Protein 3DT5 (pdb70)

Nearest PDB structures (foldseek):
  3dt5-assembly1_A  TM=1.005E+00  e=1.935E-20  Archaeoglobus fulgidus

CATH classification: 1.10.3940.10

Foldseek 3Di:
DLVLLVCLVPQALVLLLCLFFPLDDDPCSLVSNVCNLPVVCVSDDPVLVVQRDNDNVQWDDPPSASATAGADPVVLVSVVVSSVVSLVRSQVSQVVSCVVVVDDDDRDDRGDGRYYHD

Sequence (118 aa):
RLKAIEEDRLEKFYIPLIKAFSSYVYTAQTEDEIETIITCCRRRYLAGNNLLRVLPHFKFKADKIAGSANWTFYAKEEDFEEQWKEALDVLWEEEFLEVLKEYYTLSGTEISLPEKPDWLIGYK

Organism: Archaeoglobus fulgidus (strain ATCC 49558 / DSM 4304 / JCM 9628 / NBRC 100126 / VC-16) (NCBI:txid224325)

B-factor: mean 42.19, std 6.79, range [25.29, 74.78]

Radius of gyration: 14.6 Å; Cα contacts (8 Å, |Δi|>4): 128; chains: 1; bounding box: 34×41×28 Å

Structure (mmCIF, N/CA/C/O backbone):
data_3DT5
#
_entry.id   3DT5
#
_cell.length_a   65.413
_cell.length_b   65.413
_cell.length_c   76.582
_cell.angle_alpha   90.000
_cell.angle_beta   90.000
_cell.angle_gamma   90.000
#
_symmetry.space_group_name_H-M   'P 41 21 2'
#
loop_
_entity.id
_entity.type
_entity.pdbx_description
1 polymer 'Uncharacterized protein AF_0924'
2 non-polymer 'CALCIUM ION'
3 non-polymer 1,2-ETHANEDIOL
4 water water
#
loop_
_atom_site.group_PDB
_atom_site.id
_atom_site.type_symbol
_atom_site.label_atom_id
_atom_site.label_alt_id
_atom_site.label_comp_id
_atom_site.label_asym_id
_atom_site.label_entity_id
_atom_site.label_seq_id
_atom_site.pdbx_PDB_ins_code
_atom_site.Cartn_x
_atom_site.Cartn_y
_atom_site.Cartn_z
_atom_site.occupancy
_atom_site.B_iso_or_equiv
_atom_site.auth_seq_id
_atom_site.auth_comp_id
_atom_site.auth_asym_id
_atom_site.auth_atom_id
_atom_site.pdbx_PDB_model_num
ATOM 1 N N . ARG A 1 15 ? 33.099 8.598 12.648 0.80 37.13 77 ARG A N 1
ATOM 2 C CA . ARG A 1 15 ? 33.377 10.083 12.512 0.80 37.23 77 ARG A CA 1
ATOM 3 C C . ARG A 1 15 ? 32.620 11.050 13.439 0.80 36.37 77 ARG A C 1
ATOM 4 O O . ARG A 1 15 ? 31.504 11.573 13.106 0.80 36.10 77 ARG A O 1
ATOM 12 N N . LEU A 1 16 ? 33.264 11.326 14.577 1.00 35.51 78 LEU A N 1
ATOM 13 C CA . LEU A 1 16 ? 32.818 12.409 15.457 1.00 34.53 78 LEU A CA 1
ATOM 14 C C . LEU A 1 16 ? 32.796 13.765 14.732 1.00 34.40 78 LEU A C 1
ATOM 15 O O . LEU A 1 16 ? 31.890 14.542 14.954 1.00 32.66 78 LEU A O 1
ATOM 20 N N . LYS A 1 17 ? 33.774 14.019 13.860 1.00 34.86 79 LYS A N 1
ATOM 21 C CA . LYS A 1 17 ? 33.868 15.271 13.080 1.00 35.94 79 LYS A CA 1
ATOM 22 C C . LYS A 1 17 ? 32.650 15.528 12.192 1.00 35.92 79 LYS A C 1
ATOM 23 O O . LYS A 1 17 ? 32.108 16.630 12.181 1.00 35.47 79 LYS A O 1
ATOM 29 N N . ALA A 1 18 ? 32.223 14.520 11.432 1.00 36.55 80 ALA A N 1
ATOM 30 C CA . ALA A 1 18 ? 31.061 14.672 10.529 1.00 37.92 80 ALA A CA 1
ATOM 31 C C . ALA A 1 18 ? 29.819 15.121 11.291 1.00 38.29 80 ALA A C 1
ATOM 32 O O . ALA A 1 18 ? 29.105 16.048 10.890 1.00 39.26 80 ALA A O 1
ATOM 34 N N . ILE A 1 19 ? 29.571 14.481 12.422 1.00 39.14 81 ILE A N 1
ATOM 35 C CA . ILE A 1 19 ? 28.410 14.827 13.232 1.00 40.33 81 ILE A CA 1
ATOM 36 C C . ILE A 1 19 ? 28.577 16.205 13.927 1.00 40.02 81 ILE A C 1
ATOM 37 O O . ILE A 1 19 ? 27.624 16.997 13.955 1.00 40.53 81 ILE A O 1
ATOM 42 N N . GLU A 1 20 ? 29.787 16.513 14.385 1.00 39.01 82 GLU A N 1
ATOM 43 C CA A GLU A 1 20 ? 30.104 17.835 14.952 0.60 38.80 82 GLU A CA 1
ATOM 44 C CA B GLU A 1 20 ? 30.107 17.833 14.939 0.40 39.38 82 GLU A CA 1
ATOM 45 C C . GLU A 1 20 ? 29.852 18.955 13.931 1.00 39.64 82 GLU A C 1
ATOM 46 O O . GLU A 1 20 ? 29.345 20.002 14.299 1.00 40.30 82 GLU A O 1
ATOM 57 N N . ASP A 1 21 ? 30.200 18.732 12.652 1.00 39.76 83 ASP A N 1
ATOM 58 C CA . ASP A 1 21 ? 29.973 19.733 11.586 1.00 40.53 83 ASP A CA 1
ATOM 59 C C . ASP A 1 21 ? 28.468 20.005 11.385 1.00 41.49 83 ASP A C 1
ATOM 60 O O . ASP A 1 21 ? 28.089 21.144 11.157 1.00 42.31 83 ASP A O 1
ATOM 65 N N . ARG A 1 22 ? 27.637 18.967 11.446 1.00 40.52 84 ARG A N 1
ATOM 66 C CA . ARG A 1 22 ? 26.202 19.175 11.335 1.00 41.59 84 ARG A CA 1
ATOM 67 C C . ARG A 1 22 ? 25.726 20.090 12.491 1.00 41.85 84 ARG A C 1
ATOM 68 O O . ARG A 1 22 ? 24.984 21.058 12.246 1.00 42.51 84 ARG A O 1
ATOM 76 N N . LEU A 1 23 ? 26.081 19.757 13.732 1.00 41.38 85 LEU A N 1
ATOM 77 C CA . LEU A 1 23 ? 25.701 20.569 14.890 1.00 41.41 85 LEU A CA 1
ATOM 78 C C . LEU A 1 23 ? 26.232 21.993 14.790 1.00 41.11 85 LEU A C 1
ATOM 79 O O . LEU A 1 23 ? 25.492 22.972 15.003 1.00 40.78 85 LEU A O 1
ATOM 84 N N . GLU A 1 24 ? 27.520 22.130 14.478 1.00 40.60 86 GLU A N 1
ATOM 85 C CA . GLU A 1 24 ? 28.152 23.433 14.557 1.00 41.21 86 GLU A CA 1
ATOM 86 C C . GLU A 1 24 ? 27.852 24.310 13.354 1.00 40.10 86 GLU A C 1
ATOM 87 O O . GLU A 1 24 ? 27.871 25.520 13.477 1.00 39.52 86 GLU A O 1
ATOM 93 N N . LYS A 1 25 ? 27.621 23.724 12.190 1.00 37.59 87 LYS A N 1
ATOM 94 C CA . LYS A 1 25 ? 27.506 24.562 10.982 1.00 38.48 87 LYS A CA 1
ATOM 95 C C . LYS A 1 25 ? 26.030 24.720 10.591 1.00 37.48 87 LYS A C 1
ATOM 96 O O . LYS A 1 25 ? 25.704 25.555 9.759 1.00 37.98 87 LYS A O 1
ATOM 102 N N . PHE A 1 26 ? 25.161 23.892 11.148 1.00 36.63 88 PHE A N 1
ATOM 103 C CA . PHE A 1 26 ? 23.760 23.934 10.742 1.00 36.56 88 PHE A CA 1
ATOM 104 C C . PHE A 1 26 ? 22.823 24.092 11.940 1.00 36.49 88 PHE A C 1
ATOM 105 O O . PHE A 1 26 ? 22.213 25.142 12.085 1.00 36.04 88 PHE A O 1
ATOM 113 N N . TYR A 1 27 ? 22.750 23.080 12.808 1.00 34.98 89 TYR A N 1
ATOM 114 C CA . TYR A 1 27 ? 21.706 23.079 13.846 1.00 36.35 89 TYR A CA 1
ATOM 115 C C . TYR A 1 27 ? 21.871 24.241 14.829 1.00 36.72 89 TYR A C 1
ATOM 116 O O . TYR A 1 27 ? 20.947 24.996 15.061 1.00 35.35 89 TYR A O 1
ATOM 125 N N . ILE A 1 28 ? 23.055 24.355 15.415 1.00 36.72 90 ILE A N 1
ATOM 126 C CA . ILE A 1 28 ? 23.276 25.394 16.429 1.00 37.30 90 ILE A CA 1
ATOM 127 C C . ILE A 1 28 ? 23.110 26.823 15.864 1.00 37.66 90 ILE A C 1
ATOM 128 O O . ILE A 1 28 ? 22.376 27.622 16.444 1.00 38.22 90 ILE A O 1
ATOM 133 N N . PRO A 1 29 ? 23.781 27.161 14.729 1.00 37.46 91 PRO A N 1
ATOM 134 C CA . PRO A 1 29 ? 23.535 28.529 14.246 1.00 37.87 91 PRO A CA 1
ATOM 135 C C . PRO A 1 29 ? 22.089 28.816 13.881 1.00 37.25 91 PRO A C 1
ATOM 136 O O . PRO A 1 29 ? 21.624 29.916 14.134 1.00 36.03 91 PRO A O 1
ATOM 140 N N . LEU A 1 30 ? 21.370 27.859 13.276 1.00 37.60 92 LEU A N 1
ATOM 141 C CA . LEU A 1 30 ? 19.994 28.176 12.849 1.00 37.02 92 LEU A CA 1
ATOM 142 C C . LEU A 1 30 ? 19.080 28.299 14.088 1.00 36.71 92 LEU A C 1
ATOM 143 O O . LEU A 1 30 ? 18.204 29.213 14.160 1.00 36.86 92 LEU A O 1
ATOM 148 N N . ILE A 1 31 ? 19.269 27.383 15.051 1.00 35.96 93 ILE A N 1
ATOM 149 C CA . ILE A 1 31 ? 18.536 27.493 16.335 1.00 36.39 93 ILE A CA 1
ATOM 150 C C . ILE A 1 31 ? 18.788 28.878 17.004 1.00 37.42 93 ILE A C 1
ATOM 151 O O . ILE A 1 31 ? 17.820 29.562 17.431 1.00 38.04 93 ILE A O 1
ATOM 156 N N . LYS A 1 32 ? 20.053 29.261 17.160 1.00 38.17 94 LYS A N 1
ATOM 157 C CA . LYS A 1 32 ? 20.394 30.587 17.707 1.00 38.75 94 LYS A CA 1
ATOM 158 C C . LYS A 1 32 ? 19.766 31.757 16.948 1.00 38.30 94 LYS A C 1
ATOM 159 O O . LYS A 1 32 ? 19.293 32.693 17.552 1.00 37.99 94 LYS A O 1
ATOM 165 N N . ALA A 1 33 ? 19.795 31.728 15.628 1.00 37.26 95 ALA A N 1
ATOM 166 C CA . ALA A 1 33 ? 19.188 32.802 14.820 1.00 36.68 95 ALA A CA 1
ATOM 167 C C . ALA A 1 33 ? 17.729 33.041 15.160 1.00 37.03 95 ALA A C 1
ATOM 168 O O . ALA A 1 33 ? 17.244 34.162 14.996 1.00 36.99 95 ALA A O 1
ATOM 170 N N . PHE A 1 34 ? 17.018 31.991 15.576 1.00 36.46 96 PHE A N 1
ATOM 171 C CA . PHE A 1 34 ? 15.579 32.120 15.895 1.00 37.03 96 PHE A CA 1
ATOM 172 C C . PHE A 1 34 ? 15.243 32.068 17.382 1.00 37.11 96 PHE A C 1
ATOM 173 O O . PHE A 1 34 ? 14.077 32.085 17.739 1.00 37.28 96 PHE A O 1
ATOM 181 N N . SER A 1 35 ? 16.265 32.030 18.234 1.00 37.30 97 SER A N 1
ATOM 182 C CA . SER A 1 35 ? 16.022 31.917 19.666 1.00 39.34 97 SER A CA 1
ATOM 183 C C . SER A 1 35 ? 16.947 32.747 20.575 1.00 41.58 97 SER A C 1
ATOM 184 O O . SER A 1 35 ? 16.622 32.980 21.739 1.00 40.87 97 SER A O 1
ATOM 187 N N . SER A 1 36 ? 18.086 33.187 20.070 1.00 43.45 98 SER A N 1
ATOM 188 C CA . SER A 1 36 ? 18.956 33.972 20.906 1.00 46.29 98 SER A CA 1
ATOM 189 C C . SER A 1 36 ? 18.871 35.459 20.475 1.00 47.41 98 SER A C 1
ATOM 190 O O . SER A 1 36 ? 18.472 35.772 19.351 1.00 46.80 98 SER A O 1
ATOM 193 N N . TYR A 1 37 ? 19.174 36.378 21.373 1.00 47.88 99 TYR A N 1
ATOM 194 C CA . TYR A 1 37 ? 19.005 37.811 21.057 1.00 50.48 99 TYR A CA 1
ATOM 195 C C . TYR A 1 37 ? 20.022 38.403 20.074 1.00 51.80 99 TYR A C 1
ATOM 196 O O . TYR A 1 37 ? 19.854 39.534 19.593 1.00 53.51 99 TYR A O 1
ATOM 205 N N . VAL A 1 38 ? 21.062 37.644 19.768 1.00 52.83 100 VAL A N 1
ATOM 206 C CA . VAL A 1 38 ? 22.098 38.046 18.807 1.00 53.59 100 VAL A CA 1
ATOM 207 C C . VAL A 1 38 ? 21.525 38.357 17.419 1.00 51.97 100 VAL A C 1
ATOM 208 O O . VAL A 1 38 ? 20.754 37.592 16.865 1.00 53.96 100 VAL A O 1
ATOM 212 N N . TYR A 1 39 ? 21.882 39.505 16.871 1.00 49.52 101 TYR A N 1
ATOM 213 C CA . TYR A 1 39 ? 21.340 39.943 15.599 1.00 46.86 101 TYR A CA 1
ATOM 214 C C . TYR A 1 39 ? 22.314 40.967 15.094 1.00 45.70 101 TYR A C 1
ATOM 215 O O . TYR A 1 39 ? 22.778 41.807 15.880 1.00 45.11 101 TYR A O 1
ATOM 224 N N . THR A 1 40 ? 22.653 40.886 13.807 1.00 44.40 102 THR A N 1
ATOM 225 C CA . THR A 1 40 ? 23.621 41.798 13.165 1.00 44.36 102 THR A CA 1
ATOM 226 C C . THR A 1 40 ? 23.074 42.136 11.812 1.00 44.47 102 THR A C 1
ATOM 227 O O . THR A 1 40 ? 22.069 41.548 11.403 1.00 45.18 102 THR A O 1
ATOM 231 N N . ALA A 1 41 ? 23.734 43.047 11.099 1.00 43.52 103 ALA A N 1
ATOM 232 C CA . ALA A 1 41 ? 23.316 43.353 9.744 1.00 44.09 103 ALA A CA 1
ATOM 233 C C . ALA A 1 41 ? 23.513 42.151 8.798 1.00 43.98 103 ALA A C 1
ATOM 234 O O . ALA A 1 41 ? 23.132 42.213 7.618 1.00 44.83 103 ALA A O 1
ATOM 236 N N . GLN A 1 42 ? 24.164 41.093 9.286 1.00 42.57 104 GLN A N 1
ATOM 237 C CA . GLN A 1 42 ? 24.458 39.934 8.449 1.00 42.68 104 GLN A CA 1
ATOM 238 C C . GLN A 1 42 ? 23.553 38.733 8.762 1.00 40.93 104 GLN A C 1
ATOM 239 O O . GLN A 1 42 ? 23.587 37.735 8.048 1.00 40.57 104 GLN A O 1
ATOM 245 N N . THR A 1 43 ? 22.751 38.832 9.815 1.00 40.05 105 THR A N 1
ATOM 246 C CA . THR A 1 43 ? 21.938 37.705 10.258 1.00 39.99 105 THR A CA 1
ATOM 247 C C . THR A 1 43 ? 20.938 37.204 9.217 1.00 40.04 105 THR A C 1
ATOM 248 O O . THR A 1 43 ? 20.826 36.006 9.029 1.00 38.00 105 THR A O 1
ATOM 252 N N . GLU A 1 44 ? 20.201 38.091 8.553 1.00 39.19 106 GLU A N 1
ATOM 253 C CA . GLU A 1 44 ? 19.253 37.577 7.553 1.00 39.13 106 GLU A CA 1
ATOM 254 C C . GLU A 1 44 ? 20.005 36.820 6.462 1.00 38.72 106 GLU A C 1
ATOM 255 O O . GLU A 1 44 ? 19.535 35.768 5.988 1.00 37.82 106 GLU A O 1
ATOM 261 N N . ASP A 1 45 ? 21.163 37.353 6.033 1.00 39.35 107 ASP A N 1
ATOM 262 C CA . ASP A 1 45 ? 21.932 36.673 4.986 1.00 40.04 107 ASP A CA 1
ATOM 263 C C . ASP A 1 45 ? 22.520 35.346 5.488 1.00 40.40 107 ASP A C 1
ATOM 264 O O . ASP A 1 45 ? 22.585 34.336 4.723 1.00 40.81 107 ASP A O 1
ATOM 269 N N . GLU A 1 46 ? 22.932 35.318 6.754 1.00 39.79 108 GLU A N 1
ATOM 270 C CA . GLU A 1 46 ? 23.386 34.055 7.355 1.00 41.00 108 GLU A CA 1
ATOM 271 C C . GLU A 1 46 ? 22.292 32.984 7.408 1.00 39.55 108 GLU A C 1
ATOM 272 O O . GLU A 1 46 ? 22.551 31.830 7.117 1.00 39.38 108 GLU A O 1
ATOM 278 N N . ILE A 1 47 ? 21.061 33.368 7.751 1.00 38.49 109 ILE A N 1
ATOM 279 C CA . ILE A 1 47 ? 19.946 32.455 7.674 1.00 38.23 109 ILE A CA 1
ATOM 280 C C . ILE A 1 47 ? 19.721 32.013 6.216 1.00 38.75 109 ILE A C 1
ATOM 281 O O . ILE A 1 47 ? 19.534 30.821 5.959 1.00 38.32 109 ILE A O 1
ATOM 286 N N . GLU A 1 48 ? 19.703 32.953 5.269 1.00 38.05 110 GLU A N 1
ATOM 287 C CA . GLU A 1 48 ? 19.546 32.555 3.863 1.00 39.33 110 GLU A CA 1
ATOM 288 C C . GLU A 1 48 ? 20.569 31.526 3.452 1.00 38.68 110 GLU A C 1
ATOM 289 O O . GLU A 1 48 ? 20.244 30.544 2.764 1.00 38.69 110 GLU A O 1
ATOM 295 N N . THR A 1 49 ? 21.815 31.766 3.857 1.00 38.64 111 THR A N 1
ATOM 296 C CA . THR A 1 49 ? 22.904 30.849 3.590 1.00 39.96 111 THR A CA 1
ATOM 297 C C . THR A 1 49 ? 22.710 29.490 4.213 1.00 38.65 111 THR A C 1
ATOM 298 O O . THR A 1 49 ? 22.884 28.451 3.535 1.00 37.51 111 THR A O 1
ATOM 302 N N . ILE A 1 50 ? 22.306 29.468 5.483 1.00 38.78 112 ILE A N 1
ATOM 303 C CA . ILE A 1 50 ? 22.028 28.155 6.139 1.00 38.38 112 ILE A CA 1
ATOM 304 C C . ILE A 1 50 ? 20.963 27.336 5.400 1.00 38.80 112 ILE A C 1
ATOM 305 O O . ILE A 1 50 ? 21.105 26.120 5.228 1.00 38.46 112 ILE A O 1
ATOM 310 N N . ILE A 1 51 ? 19.889 27.997 4.969 1.00 37.81 113 ILE A N 1
ATOM 311 C CA . ILE A 1 51 ? 18.745 27.273 4.439 1.00 37.09 113 ILE A CA 1
ATOM 312 C C . ILE A 1 51 ? 18.895 27.017 2.943 1.00 38.34 113 ILE A C 1
ATOM 313 O O . ILE A 1 51 ? 18.019 26.393 2.332 1.00 40.88 113 ILE A O 1
ATOM 318 N N . THR A 1 52 ? 20.023 27.425 2.372 1.00 38.25 114 THR A N 1
ATOM 319 C CA . THR A 1 52 ? 20.314 27.093 0.969 1.00 38.84 114 THR A CA 1
ATOM 320 C C . THR A 1 52 ? 21.598 26.282 0.936 1.00 41.00 114 THR A C 1
ATOM 321 O O . THR A 1 52 ? 21.582 25.052 0.781 1.00 39.50 114 THR A O 1
ATOM 325 N N . CYS A 1 53 ? 22.681 26.990 1.133 1.00 42.65 115 CYS A N 1
ATOM 326 C CA A CYS A 1 53 ? 24.028 26.453 1.076 0.60 43.85 115 CYS A CA 1
ATOM 327 C CA B CYS A 1 53 ? 24.031 26.419 1.075 0.40 43.22 115 CYS A CA 1
ATOM 328 C C . CYS A 1 53 ? 24.336 25.363 2.123 1.00 43.56 115 CYS A C 1
ATOM 329 O O . CYS A 1 53 ? 25.238 24.563 1.926 1.00 45.53 115 CYS A O 1
ATOM 334 N N . ARG A 1 54 ? 23.630 25.375 3.254 1.00 41.88 116 ARG A N 1
ATOM 335 C CA . ARG A 1 54 ? 23.905 24.356 4.295 1.00 40.01 116 ARG A CA 1
ATOM 336 C C . ARG A 1 54 ? 22.818 23.322 4.441 1.00 38.68 116 ARG A C 1
ATOM 337 O O . ARG A 1 54 ? 22.877 22.501 5.363 1.00 37.99 116 ARG A O 1
ATOM 345 N N . ARG A 1 55 ? 21.878 23.278 3.494 1.00 37.89 117 ARG A N 1
ATOM 346 C CA A ARG A 1 55 ? 20.880 22.187 3.491 0.60 39.04 117 ARG A CA 1
ATOM 347 C CA B ARG A 1 55 ? 20.876 22.191 3.445 0.40 39.15 117 ARG A CA 1
ATOM 348 C C . ARG A 1 55 ? 21.487 20.806 3.448 1.00 38.86 117 ARG A C 1
ATOM 349 O O . ARG A 1 55 ? 20.892 19.855 3.945 1.00 39.71 117 ARG A O 1
ATOM 364 N N . TYR A 1 56 ? 22.679 20.670 2.871 1.00 38.04 118 TYR A N 1
ATOM 365 C CA . TYR A 1 56 ? 23.292 19.351 2.824 1.00 36.48 118 TYR A CA 1
ATOM 366 C C . TYR A 1 56 ? 23.593 18.797 4.226 1.00 37.09 118 TYR A C 1
ATOM 367 O O . TYR A 1 56 ? 23.935 17.631 4.357 1.00 37.62 118 TYR A O 1
ATOM 376 N N . LEU A 1 57 ? 23.443 19.617 5.267 1.00 35.33 119 LEU A N 1
ATOM 377 C CA . LEU A 1 57 ? 23.712 19.162 6.628 1.00 34.99 119 LEU A CA 1
ATOM 378 C C . LEU A 1 57 ? 22.411 18.761 7.377 1.00 35.12 119 LEU A C 1
ATOM 379 O O . LEU A 1 57 ? 22.460 18.144 8.458 1.00 36.66 119 LEU A O 1
ATOM 384 N N . ALA A 1 58 ? 21.269 19.059 6.763 1.00 34.79 120 ALA A N 1
ATOM 385 C CA . ALA A 1 58 ? 19.953 18.844 7.403 1.00 34.91 120 ALA A CA 1
ATOM 386 C C . ALA A 1 58 ? 19.498 17.363 7.150 1.00 34.78 120 ALA A C 1
ATOM 387 O O . ALA A 1 58 ? 19.857 16.764 6.115 1.00 34.47 120 ALA A O 1
ATOM 389 N N . GLY A 1 59 ? 18.690 16.834 8.065 1.00 33.72 121 GLY A N 1
ATOM 390 C CA . GLY A 1 59 ? 18.025 15.538 7.881 1.00 33.93 121 GLY A CA 1
ATOM 391 C C . GLY A 1 59 ? 16.875 15.647 6.883 1.00 34.10 121 GLY A C 1
ATOM 392 O O . GLY A 1 59 ? 16.370 16.750 6.595 1.00 33.41 121 GLY A O 1
ATOM 393 N N . ASN A 1 60 ? 16.504 14.528 6.285 1.00 33.97 122 ASN A N 1
ATOM 394 C CA . ASN A 1 60 ? 15.484 14.555 5.222 1.00 34.11 122 ASN A CA 1
ATOM 395 C C . ASN A 1 60 ? 14.137 15.038 5.752 1.00 34.62 122 ASN A C 1
ATOM 396 O O . ASN A 1 60 ? 13.424 15.700 5.012 1.00 35.08 122 ASN A O 1
ATOM 401 N N . ASN A 1 61 ? 13.816 14.757 7.042 1.00 34.82 123 ASN A N 1
ATOM 402 C CA . ASN A 1 61 ? 12.518 15.164 7.615 1.00 35.57 123 ASN A CA 1
ATOM 403 C C . ASN A 1 61 ? 12.431 16.710 7.603 1.00 35.10 123 ASN A C 1
ATOM 404 O O . ASN A 1 61 ? 11.431 17.301 7.171 1.00 34.70 123 ASN A O 1
ATOM 409 N N . LEU A 1 62 ? 13.475 17.352 8.102 1.00 33.80 124 LEU A N 1
ATOM 410 C CA . LEU A 1 62 ? 13.537 18.814 8.101 1.00 33.10 124 LEU A CA 1
ATOM 411 C C . LEU A 1 62 ? 13.537 19.427 6.692 1.00 34.10 124 LEU A C 1
ATOM 412 O O . LEU A 1 62 ? 12.836 20.412 6.458 1.00 35.40 124 LEU A O 1
ATOM 417 N N . LEU A 1 63 ? 14.280 18.834 5.751 1.00 33.72 125 LEU A N 1
ATOM 418 C CA . LEU A 1 63 ? 14.302 19.357 4.383 1.00 35.17 125 LEU A CA 1
ATOM 419 C C . LEU A 1 63 ? 12.901 19.373 3.792 1.00 35.71 125 LEU A C 1
ATOM 420 O O . LEU A 1 63 ? 12.599 20.232 2.972 1.00 35.62 125 LEU A O 1
ATOM 425 N N . ARG A 1 64 ? 12.041 18.420 4.162 1.00 35.43 126 ARG A N 1
ATOM 426 C CA . ARG A 1 64 ? 10.648 18.456 3.675 1.00 35.56 126 ARG A CA 1
ATOM 427 C C . ARG A 1 64 ? 9.906 19.758 3.976 1.00 36.16 126 ARG A C 1
ATOM 428 O O . ARG A 1 64 ? 9.017 20.157 3.220 1.00 34.64 126 ARG A O 1
ATOM 436 N N . VAL A 1 65 ? 10.216 20.364 5.119 1.00 35.35 127 VAL A N 1
ATOM 437 C CA . VAL A 1 65 ? 9.418 21.499 5.607 1.00 37.00 127 VAL A CA 1
ATOM 438 C C . VAL A 1 65 ? 10.213 22.785 5.696 1.00 36.26 127 VAL A C 1
ATOM 439 O O . VAL A 1 65 ? 9.632 23.849 5.880 1.00 37.08 127 VAL A O 1
ATOM 443 N N . LEU A 1 66 ? 11.539 22.720 5.563 1.00 37.00 128 LEU A N 1
ATOM 444 C CA . LEU A 1 66 ? 12.351 23.922 5.784 1.00 35.79 128 LEU A CA 1
ATOM 445 C C . LEU A 1 66 ? 12.166 24.883 4.593 1.00 35.27 128 LEU A C 1
ATOM 446 O O . LEU A 1 66 ? 12.399 24.460 3.441 1.00 36.27 128 LEU A O 1
ATOM 451 N N . PRO A 1 67 ? 11.717 26.145 4.832 1.00 33.50 129 PRO A N 1
ATOM 452 C CA . PRO A 1 67 ? 11.547 27.078 3.719 1.00 32.56 129 PRO A CA 1
ATOM 453 C C . PRO A 1 67 ? 12.881 27.348 2.983 1.00 32.05 129 PRO A C 1
ATOM 454 O O . PRO A 1 67 ? 13.973 27.189 3.558 1.00 28.16 129 PRO A O 1
ATOM 471 N N . HIS A 1 69 ? 13.416 30.342 1.382 1.00 32.90 131 HIS A N 1
ATOM 472 C CA . HIS A 1 69 ? 13.574 31.788 1.337 1.00 34.52 131 HIS A CA 1
ATOM 473 C C . HIS A 1 69 ? 13.212 32.372 2.686 1.00 36.50 131 HIS A C 1
ATOM 474 O O . HIS A 1 69 ? 12.343 31.852 3.362 1.00 37.96 131 HIS A O 1
ATOM 481 N N . PHE A 1 70 ? 13.855 33.461 3.083 1.00 36.60 132 PHE A N 1
ATOM 482 C CA . PHE A 1 70 ? 13.563 34.033 4.407 1.00 38.64 132 PHE A CA 1
ATOM 483 C C . PHE A 1 70 ? 13.651 35.576 4.416 1.00 40.08 132 PHE A C 1
ATOM 484 O O . PHE A 1 70 ? 12.780 36.230 4.997 1.00 42.56 132 PHE A O 1
ATOM 492 N N . LYS A 1 71 ? 14.711 36.109 3.817 1.00 40.28 133 LYS A N 1
ATOM 493 C CA . LYS A 1 71 ? 15.074 37.535 3.883 1.00 42.99 133 LYS A CA 1
ATOM 494 C C . LYS A 1 71 ? 13.897 38.476 3.678 1.00 43.59 133 LYS A C 1
ATOM 495 O O . LYS A 1 71 ? 13.750 39.460 4.396 1.00 42.33 133 LYS A O 1
ATOM 501 N N . PHE A 1 72 ? 13.134 38.240 2.613 1.00 41.33 134 PHE A N 1
ATOM 502 C CA . PHE A 1 72 ? 12.085 39.170 2.279 1.00 42.05 134 PHE A CA 1
ATOM 503 C C . PHE A 1 72 ? 10.735 38.828 2.908 1.00 42.36 134 PHE A C 1
ATOM 504 O O . PHE A 1 72 ? 9.720 39.413 2.551 1.00 43.93 134 PHE A O 1
ATOM 512 N N . LYS A 1 73 ? 10.733 37.909 3.867 1.00 41.52 135 LYS A N 1
ATOM 513 C CA . LYS A 1 73 ? 9.502 37.494 4.526 1.00 42.40 135 LYS A CA 1
ATOM 514 C C . LYS A 1 73 ? 9.390 38.050 5.922 1.00 40.56 135 LYS A C 1
ATOM 515 O O . LYS A 1 73 ? 8.322 37.993 6.531 1.00 40.57 135 LYS A O 1
ATOM 521 N N . ALA A 1 74 ? 10.483 38.595 6.451 1.00 41.08 136 ALA A N 1
ATOM 522 C CA . ALA A 1 74 ? 10.499 39.007 7.865 1.00 39.14 136 ALA A CA 1
ATOM 523 C C . ALA A 1 74 ? 11.603 40.042 8.113 1.00 38.40 136 ALA A C 1
ATOM 524 O O . ALA A 1 74 ? 12.482 40.197 7.286 1.00 38.23 136 ALA A O 1
ATOM 526 N N . ASP A 1 75 ? 11.510 40.753 9.239 1.00 37.78 137 ASP A N 1
ATOM 527 C CA . ASP A 1 75 ? 12.468 41.765 9.689 1.00 37.43 137 ASP A CA 1
ATOM 528 C C . ASP A 1 75 ? 12.439 41.795 11.190 1.00 36.77 137 ASP A C 1
ATOM 529 O O . ASP A 1 75 ? 11.405 41.511 11.789 1.00 35.79 137 ASP A O 1
ATOM 534 N N . LYS A 1 76 ? 13.551 42.222 11.803 1.00 35.81 138 LYS A N 1
ATOM 535 C CA . LYS A 1 76 ? 13.543 42.670 13.215 1.00 36.76 138 LYS A CA 1
ATOM 536 C C . LYS A 1 76 ? 13.370 44.220 13.19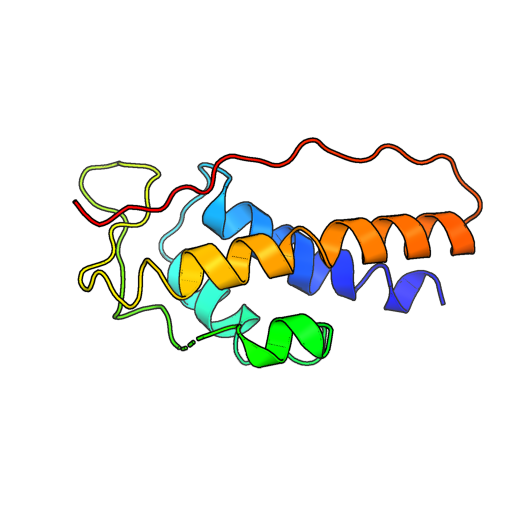1 1.00 37.23 138 LYS A C 1
ATOM 537 O O . LYS A 1 76 ? 14.125 44.920 12.524 1.00 37.36 138 LYS A O 1
ATOM 543 N N . ILE A 1 77 ? 12.355 44.704 13.904 1.00 37.13 139 ILE A N 1
ATOM 544 C CA . ILE A 1 77 ? 11.941 46.109 13.849 1.00 37.96 139 ILE A CA 1
ATOM 545 C C . ILE A 1 77 ? 11.923 46.649 15.268 1.00 37.22 139 ILE A C 1
ATOM 546 O O . ILE A 1 77 ? 11.694 45.867 16.211 1.00 36.54 139 ILE A O 1
ATOM 551 N N . ALA A 1 78 ? 12.201 47.965 15.422 1.00 36.04 140 ALA A N 1
ATOM 552 C CA . ALA A 1 78 ? 11.971 48.713 16.667 1.00 36.18 140 ALA A CA 1
ATOM 553 C C . ALA A 1 78 ? 12.880 48.295 17.808 1.00 37.00 140 ALA A C 1
ATOM 554 O O . ALA A 1 78 ? 12.549 48.575 18.970 1.00 35.82 140 ALA A O 1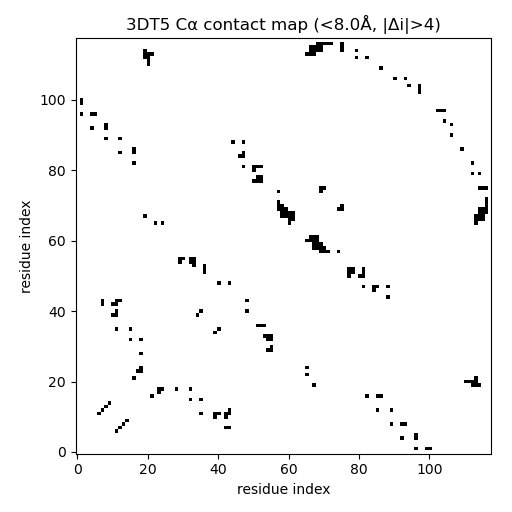
ATOM 556 N N . GLY A 1 79 ? 13.973 47.592 17.487 1.00 35.42 141 GLY A N 1
ATOM 557 C CA . GLY A 1 79 ? 14.881 47.082 18.535 1.00 36.78 141 GLY A CA 1
ATOM 558 C C . GLY A 1 79 ? 14.435 45.744 19.130 1.00 37.00 141 GLY A C 1
ATOM 559 O O . GLY A 1 79 ? 15.088 45.232 20.026 1.00 36.93 141 GLY A O 1
ATOM 560 N N . SER A 1 80 ? 13.320 45.186 18.638 1.00 36.55 142 SER A N 1
ATOM 561 C CA . SER A 1 80 ? 12.820 43.899 19.134 1.00 37.56 142 SER A CA 1
ATOM 562 C C . SER A 1 80 ? 13.781 42.737 18.787 1.00 38.91 142 SER A C 1
ATOM 563 O O . SER A 1 80 ? 14.477 42.755 17.748 1.00 39.12 142 SER A O 1
ATOM 566 N N . ALA A 1 81 ? 13.828 41.722 19.651 1.00 38.29 143 ALA A N 1
ATOM 567 C CA . ALA A 1 81 ? 14.478 40.473 19.329 1.00 37.63 143 ALA A CA 1
ATOM 568 C C . ALA A 1 81 ? 13.583 39.581 18.453 1.00 40.09 143 ALA A C 1
ATOM 569 O O . ALA A 1 81 ? 14.039 38.524 17.985 1.00 38.89 143 ALA A O 1
ATOM 571 N N . ASN A 1 82 ? 12.317 39.963 18.240 1.00 39.69 144 ASN A N 1
ATOM 572 C CA . ASN A 1 82 ? 11.430 39.076 17.480 1.00 41.32 144 ASN A CA 1
ATOM 573 C C . ASN A 1 82 ? 11.587 39.317 16.015 1.00 40.50 144 ASN A C 1
ATOM 574 O O . ASN A 1 82 ? 11.775 40.465 15.596 1.00 38.65 144 ASN A O 1
ATOM 579 N N . TRP A 1 83 ? 11.506 38.223 15.247 1.00 39.80 145 TRP A N 1
ATOM 580 C CA . TRP A 1 83 ? 11.373 38.308 13.806 1.00 39.82 145 TRP A CA 1
ATOM 581 C C . TRP A 1 83 ? 9.883 38.583 13.520 1.00 40.10 145 TRP A C 1
ATOM 582 O O . TRP A 1 83 ? 9.020 37.829 13.942 1.00 39.67 145 TRP A O 1
ATOM 593 N N . THR A 1 84 ? 9.604 39.686 12.827 1.00 40.27 146 THR A N 1
ATOM 594 C CA . THR A 1 84 ? 8.225 40.031 12.475 1.00 41.67 146 THR A CA 1
ATOM 595 C C . THR A 1 84 ? 7.998 39.506 11.070 1.00 43.00 146 THR A C 1
ATOM 596 O O . THR A 1 84 ? 8.688 39.929 10.132 1.00 42.17 146 THR A O 1
ATOM 600 N N . PHE A 1 85 ? 7.040 38.595 10.926 1.00 43.33 147 PHE A N 1
ATOM 601 C CA . PHE A 1 85 ? 6.661 38.079 9.606 1.00 43.84 147 PHE A CA 1
ATOM 602 C C . PHE A 1 85 ? 5.530 38.927 9.048 1.00 44.69 147 PHE A C 1
ATOM 603 O O . PHE A 1 85 ? 4.617 39.312 9.789 1.00 45.84 147 PHE A O 1
ATOM 611 N N . TYR A 1 86 ? 5.568 39.193 7.754 1.00 45.04 148 TYR A N 1
ATOM 612 C CA . TYR A 1 86 ? 4.495 39.978 7.129 1.00 46.85 148 TYR A CA 1
ATOM 613 C C . TYR A 1 86 ? 3.289 39.149 6.733 1.00 47.30 148 TYR A C 1
ATOM 614 O O . TYR A 1 86 ? 2.203 39.666 6.714 1.00 48.69 148 TYR A O 1
ATOM 623 N N . ALA A 1 87 ? 3.501 37.885 6.385 1.00 47.95 149 ALA A N 1
ATOM 624 C CA . ALA A 1 87 ? 2.402 37.001 6.020 1.00 47.61 149 ALA A CA 1
ATOM 625 C C . ALA A 1 87 ? 2.271 35.906 7.061 1.00 47.60 149 ALA A C 1
ATOM 626 O O . ALA A 1 87 ? 3.258 35.269 7.432 1.00 46.49 149 ALA A O 1
ATOM 628 N N . LYS A 1 88 ? 1.047 35.708 7.540 1.00 46.90 150 LYS A N 1
ATOM 629 C CA . LYS A 1 88 ? 0.766 34.707 8.547 1.00 47.40 150 LYS A CA 1
ATOM 630 C C . LYS A 1 88 ? 1.271 33.322 8.124 1.00 47.64 150 LYS A C 1
ATOM 631 O O . LYS A 1 88 ? 1.798 32.582 8.953 1.00 46.79 150 LYS A O 1
ATOM 637 N N . GLU A 1 89 ? 1.105 33.006 6.832 1.00 47.49 151 GLU A N 1
ATOM 638 C CA A GLU A 1 89 ? 1.498 31.727 6.230 0.60 47.32 151 GLU A CA 1
ATOM 639 C CA B GLU A 1 89 ? 1.480 31.694 6.329 0.40 47.08 151 GLU A CA 1
ATOM 640 C C . GLU A 1 89 ? 3.010 31.450 6.358 1.00 46.93 151 GLU A C 1
ATOM 641 O O . GLU A 1 89 ? 3.449 30.328 6.522 1.00 45.92 151 GLU A O 1
ATOM 652 N N . ASP A 1 90 ? 3.817 32.494 6.231 1.00 46.32 152 ASP A N 1
ATOM 653 C CA . ASP A 1 90 ? 5.255 32.345 6.391 1.00 46.21 152 ASP A CA 1
ATOM 654 C C . ASP A 1 90 ? 5.603 32.114 7.863 1.00 45.22 152 ASP A C 1
ATOM 655 O O . ASP A 1 90 ? 6.485 31.306 8.182 1.00 44.06 152 ASP A O 1
ATOM 660 N N . PHE A 1 91 ? 4.925 32.834 8.755 1.00 44.91 153 PHE A N 1
ATOM 661 C CA . PHE A 1 91 ? 5.096 32.616 10.191 1.00 44.05 153 PHE A CA 1
ATOM 662 C C . PHE A 1 91 ? 4.788 31.139 10.519 1.00 43.59 153 PHE A C 1
ATOM 663 O O . PHE A 1 91 ? 5.522 30.491 11.263 1.00 41.93 153 PHE A O 1
ATOM 671 N N . GLU A 1 92 ? 3.683 30.635 9.959 1.00 43.69 154 GLU A N 1
ATOM 672 C CA A GLU A 1 92 ? 3.249 29.277 10.259 0.60 43.99 154 GLU A CA 1
ATOM 673 C CA B GLU A 1 92 ? 3.207 29.264 10.193 0.40 44.21 154 GLU A CA 1
ATOM 674 C C . GLU A 1 92 ? 4.242 28.245 9.707 1.00 44.65 154 GLU A C 1
ATOM 675 O O . GLU A 1 92 ? 4.546 27.252 10.418 1.00 44.03 154 GLU A O 1
ATOM 686 N N . GLN A 1 93 ? 4.746 28.468 8.476 1.00 43.31 155 GLN A N 1
ATOM 687 C CA . GLN A 1 93 ? 5.771 27.571 7.852 1.00 42.68 155 GLN A CA 1
ATOM 688 C C . GLN A 1 93 ? 7.010 27.512 8.732 1.00 41.52 155 GLN A C 1
ATOM 689 O O . GLN A 1 93 ? 7.536 26.441 9.001 1.00 40.19 155 GLN A O 1
ATOM 695 N N . TRP A 1 94 ? 7.462 28.680 9.172 1.00 40.01 156 TRP A N 1
ATOM 696 C CA . TRP A 1 94 ? 8.657 28.751 10.012 1.00 41.16 156 TRP A CA 1
ATOM 697 C C . TRP A 1 94 ? 8.425 28.170 11.377 1.00 41.42 156 TRP A C 1
ATOM 698 O O . TRP A 1 94 ? 9.303 27.487 11.903 1.00 42.19 156 TRP A O 1
ATOM 709 N N . LYS A 1 95 ? 7.254 28.398 11.976 1.00 40.79 157 LYS A N 1
ATOM 710 C CA . LYS A 1 95 ? 7.026 27.778 13.285 1.00 40.93 157 LYS A CA 1
ATOM 711 C C . LYS A 1 95 ? 7.107 26.230 13.202 1.00 40.05 157 LYS A C 1
ATOM 712 O O . LYS A 1 95 ? 7.727 25.564 14.020 1.00 39.27 157 LYS A O 1
ATOM 718 N N . GLU A 1 96 ? 6.456 25.674 12.190 1.00 40.58 158 GLU A N 1
ATOM 719 C CA . GLU A 1 96 ? 6.473 24.242 11.935 1.00 40.79 158 GLU A CA 1
ATOM 720 C C . GLU A 1 96 ? 7.915 23.736 11.690 1.00 40.09 158 GLU A C 1
ATOM 721 O O . GLU A 1 96 ? 8.338 22.709 12.229 1.00 39.87 158 GLU A O 1
ATOM 727 N N . ALA A 1 97 ? 8.665 24.455 10.865 1.00 38.59 159 ALA A N 1
ATOM 728 C CA . ALA A 1 97 ? 10.030 24.031 10.542 1.00 38.95 159 ALA A CA 1
ATOM 729 C C . ALA A 1 97 ? 10.960 24.127 11.748 1.00 37.49 159 ALA A C 1
ATOM 730 O O . ALA A 1 97 ? 11.798 23.242 11.919 1.00 38.49 159 ALA A O 1
ATOM 732 N N . LEU A 1 98 ? 10.836 25.192 12.550 1.00 36.37 160 LEU A N 1
ATOM 733 C CA . LEU A 1 98 ? 11.664 25.329 13.754 1.00 37.28 160 LEU A CA 1
ATOM 734 C C . LEU A 1 98 ? 11.415 24.185 14.734 1.00 36.74 160 LEU A C 1
ATOM 735 O O . LEU A 1 98 ? 12.362 23.676 15.339 1.00 37.08 160 LEU A O 1
ATOM 740 N N . ASP A 1 99 ? 10.165 23.768 14.853 1.00 37.53 161 ASP A N 1
ATOM 741 C CA . ASP A 1 99 ? 9.821 22.631 15.749 1.00 38.84 161 ASP A CA 1
ATOM 742 C C . ASP A 1 99 ? 10.461 21.327 15.251 1.00 38.97 161 ASP A C 1
ATOM 743 O O . ASP A 1 99 ? 11.018 20.538 16.047 1.00 39.76 161 ASP A O 1
ATOM 748 N N . VAL A 1 100 ? 10.397 21.110 13.928 1.00 37.90 162 VAL A N 1
ATOM 749 C CA . VAL A 1 100 ? 11.130 19.978 13.309 1.00 37.30 162 VAL A CA 1
ATOM 750 C C . VAL A 1 100 ? 12.654 20.100 13.479 1.00 37.08 162 VAL A C 1
ATOM 751 O O . VAL A 1 100 ? 13.309 19.114 13.79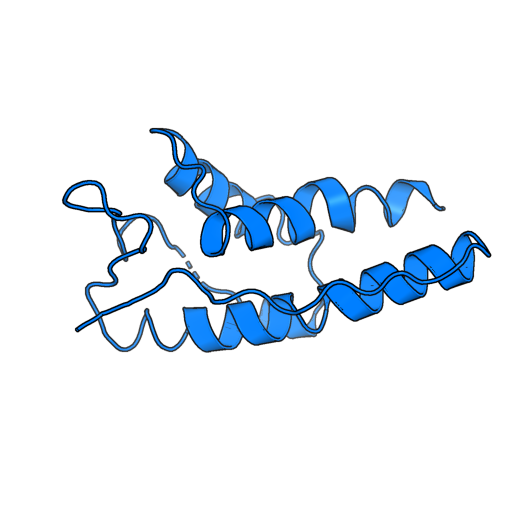1 1.00 37.09 162 VAL A O 1
ATOM 755 N N . LEU A 1 101 ? 13.209 21.287 13.248 1.00 36.60 163 LEU A N 1
ATOM 756 C CA . LEU A 1 101 ? 14.630 21.532 13.490 1.00 37.02 163 LEU A CA 1
ATOM 757 C C . LEU A 1 101 ? 15.062 21.139 14.922 1.00 38.85 163 LEU A C 1
ATOM 758 O O . LEU A 1 101 ? 16.109 20.494 15.148 1.00 39.32 163 LEU A O 1
ATOM 763 N N . TRP A 1 102 ? 14.247 21.537 15.902 1.00 39.59 164 TRP A N 1
ATOM 764 C CA . TRP A 1 102 ? 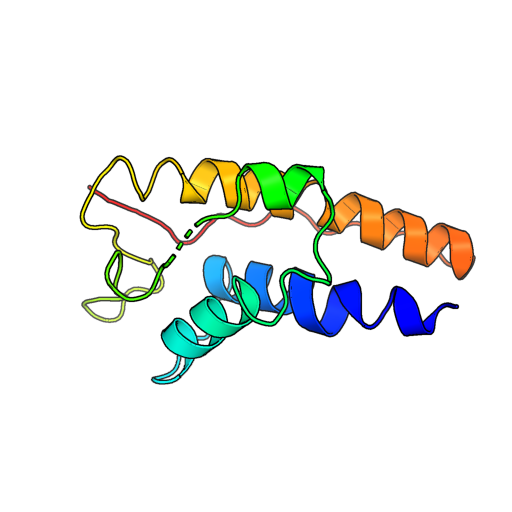14.549 21.230 17.293 1.00 40.36 164 TRP A CA 1
ATOM 765 C C . TRP A 1 102 ? 14.510 19.703 17.509 1.00 39.92 164 TRP A C 1
ATOM 766 O O . TRP A 1 102 ? 15.421 19.115 18.098 1.00 39.63 164 TRP A O 1
ATOM 777 N N . GLU A 1 103 ? 13.469 19.025 17.039 1.00 41.11 165 GLU A N 1
ATOM 778 C CA A GLU A 1 103 ? 13.436 17.554 17.175 0.60 41.24 165 GLU A CA 1
ATOM 779 C CA B GLU A 1 103 ? 13.467 17.559 17.208 0.40 41.14 165 GLU A CA 1
ATOM 780 C C . GLU A 1 103 ? 14.669 16.890 16.530 1.00 41.15 165 GLU A C 1
ATOM 781 O O . GLU A 1 103 ? 15.296 15.975 17.121 1.00 41.66 165 GLU A O 1
ATOM 792 N N . GLU A 1 104 ? 15.022 17.313 15.320 1.00 39.85 166 GLU A N 1
ATOM 793 C CA . GLU A 1 104 ? 16.231 16.737 14.661 1.00 39.90 166 GLU A CA 1
ATOM 794 C C . GLU A 1 104 ? 17.483 17.007 15.469 1.00 39.48 166 GLU A C 1
ATOM 795 O O . GLU A 1 104 ? 18.321 16.147 15.616 1.00 41.28 166 GLU A O 1
ATOM 801 N N . PHE A 1 105 ? 17.619 18.238 15.925 1.00 39.53 167 PHE A N 1
ATOM 802 C CA . PHE A 1 105 ? 18.760 18.643 16.737 1.00 39.90 167 PHE A CA 1
ATOM 803 C C . PHE A 1 105 ? 18.931 17.717 17.935 1.00 39.71 167 PHE A C 1
ATOM 804 O O . PHE A 1 105 ? 20.024 17.263 18.191 1.00 39.06 167 PHE A O 1
ATOM 812 N N . LEU A 1 106 ? 17.878 17.475 18.694 1.00 40.10 168 LEU A N 1
ATOM 813 C CA . LEU A 1 106 ? 18.019 16.614 19.872 1.00 40.75 168 LEU A CA 1
ATOM 814 C C . LEU A 1 106 ? 18.434 15.205 19.463 1.00 40.50 168 LEU A C 1
ATOM 815 O O . LEU A 1 106 ? 19.173 14.538 20.189 1.00 40.75 168 LEU A O 1
ATOM 820 N N . GLU A 1 107 ? 17.950 14.729 18.311 1.00 40.26 169 GLU A N 1
ATOM 821 C CA . GLU A 1 107 ? 18.353 13.388 17.871 1.00 40.58 169 GLU A CA 1
ATOM 822 C C . GLU A 1 107 ? 19.834 13.404 17.464 1.00 39.93 169 GLU A C 1
ATOM 823 O O . GLU A 1 107 ? 20.585 12.501 17.787 1.00 41.53 169 GLU A O 1
ATOM 829 N N . VAL A 1 108 ? 20.277 14.435 16.758 1.00 39.79 170 VAL A N 1
ATOM 830 C CA . VAL A 1 108 ? 21.696 14.492 16.357 1.00 40.58 170 VAL A CA 1
ATOM 831 C C . VAL A 1 108 ? 22.574 14.601 17.608 1.00 41.54 170 VAL A C 1
ATOM 832 O O . VAL A 1 108 ? 23.642 13.958 17.706 1.00 42.63 170 VAL A O 1
ATOM 836 N N . LEU A 1 109 ? 22.140 15.384 18.588 1.00 42.45 171 LEU A N 1
ATOM 837 C CA . LEU A 1 109 ? 22.882 15.416 19.872 1.00 44.64 171 LEU A CA 1
ATOM 838 C C . LEU A 1 109 ? 22.989 13.989 20.485 1.00 45.49 171 LEU A C 1
ATOM 839 O O . LEU A 1 109 ? 24.080 13.582 20.912 1.00 46.77 171 LEU A O 1
ATOM 844 N N . LYS A 1 110 ? 21.855 13.268 20.549 1.00 47.08 172 LYS A N 1
ATOM 845 C CA . LYS A 1 110 ? 21.828 11.865 21.092 1.00 48.45 172 LYS A CA 1
ATOM 846 C C . LYS A 1 110 ? 22.795 10.969 20.315 1.00 47.49 172 LYS A C 1
ATOM 847 O O . LYS A 1 110 ? 23.556 10.201 20.905 1.00 46.62 172 LYS A O 1
ATOM 853 N N . GLU A 1 111 ? 22.775 11.097 18.988 1.00 46.04 173 GLU A N 1
ATOM 854 C CA . GLU A 1 111 ? 23.679 10.344 18.119 1.00 45.94 173 GLU A CA 1
ATOM 855 C C . GLU A 1 111 ? 25.159 10.681 18.365 1.00 47.35 173 GLU A C 1
ATOM 856 O O . GLU A 1 111 ? 26.039 9.792 18.320 1.00 47.42 173 GLU A O 1
ATOM 862 N N . TYR A 1 112 ? 25.429 11.958 18.613 1.00 47.58 174 TYR A N 1
ATOM 863 C CA . TYR A 1 112 ? 26.767 12.392 18.940 1.00 49.41 174 TYR A CA 1
ATOM 864 C C . TYR A 1 112 ? 27.264 11.708 20.227 1.00 50.57 174 TYR A C 1
ATOM 865 O O . TYR A 1 112 ? 28.398 11.210 20.275 1.00 50.51 174 TYR A O 1
ATOM 874 N N . TY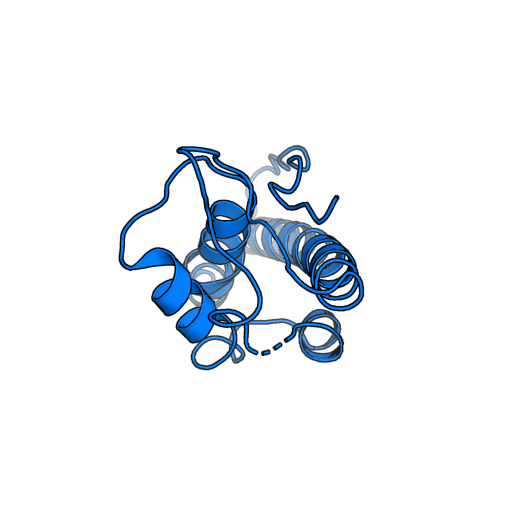R A 1 113 ? 26.419 11.689 21.262 1.00 50.68 175 TYR A N 1
ATOM 875 C CA . TYR A 1 113 ? 26.772 11.076 22.536 1.00 52.19 175 TYR A CA 1
ATOM 876 C C . TYR A 1 113 ? 26.820 9.550 22.468 1.00 52.57 175 TYR A C 1
ATOM 877 O O . TYR A 1 113 ? 27.618 8.931 23.152 1.00 52.03 175 TYR A O 1
ATOM 886 N N . THR A 1 114 ? 25.972 8.945 21.638 1.00 53.07 176 THR A N 1
ATOM 887 C CA . THR A 1 114 ? 25.999 7.499 21.403 1.00 54.15 176 THR A CA 1
ATOM 888 C C . THR A 1 114 ? 27.343 7.110 20.843 1.00 54.46 176 THR A C 1
ATOM 889 O O . THR A 1 114 ? 27.924 6.107 21.247 1.00 53.86 176 THR A O 1
ATOM 893 N N . LEU A 1 115 ? 27.814 7.919 19.895 1.00 54.50 177 LEU A N 1
ATOM 894 C CA . LEU A 1 115 ? 29.080 7.693 19.223 1.00 55.01 177 LEU A CA 1
ATOM 895 C C . LEU A 1 115 ? 30.257 8.052 20.132 1.00 53.66 177 LEU A C 1
ATO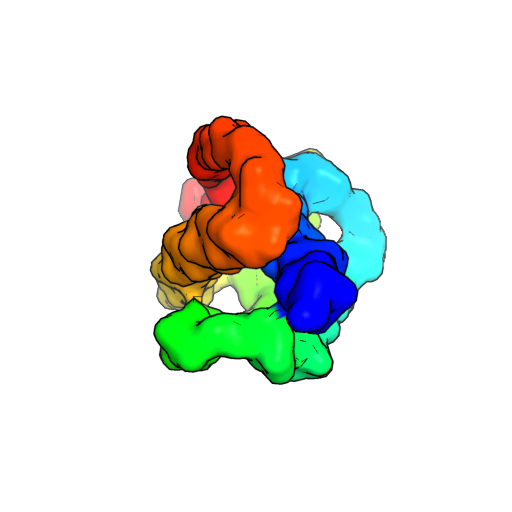M 896 O O . LEU A 1 115 ? 31.215 7.282 20.220 1.00 55.43 177 LEU A O 1
ATOM 901 N N . SER A 1 116 ? 30.188 9.193 20.813 1.00 50.21 178 SER A N 1
ATOM 902 C CA . SER A 1 116 ? 31.282 9.656 21.658 1.00 46.80 178 SER A CA 1
ATOM 903 C C . SER A 1 116 ? 31.374 8.891 22.977 1.00 45.25 178 SER A C 1
ATOM 904 O O . SER A 1 116 ? 32.426 8.871 23.615 1.00 44.83 178 SER A O 1
ATOM 907 N N . GLY A 1 117 ? 30.260 8.298 23.390 1.00 43.38 179 GLY A N 1
ATOM 908 C CA . GLY A 1 117 ? 30.182 7.501 24.604 1.00 41.31 179 GLY A CA 1
ATOM 909 C C . GLY A 1 117 ? 30.067 8.308 25.879 1.00 39.94 179 GLY A C 1
ATOM 910 O O . GLY A 1 117 ? 30.157 7.751 26.965 1.00 39.66 179 GLY A O 1
ATOM 911 N N . THR A 1 118 ? 29.867 9.617 25.752 1.00 38.68 180 THR A N 1
ATOM 912 C CA . THR A 1 118 ? 29.794 10.505 26.913 1.00 37.56 180 THR A CA 1
ATOM 913 C C . THR A 1 118 ? 28.351 10.711 27.394 1.00 36.88 180 THR A C 1
ATOM 914 O O . THR A 1 118 ? 27.414 10.145 26.831 1.00 36.52 180 THR A O 1
ATOM 918 N N . GLU A 1 119 ? 28.184 11.501 28.452 1.00 36.43 181 GLU A N 1
ATOM 919 C CA . GLU A 1 119 ? 26.882 11.673 29.099 1.00 35.90 181 GLU A CA 1
ATOM 920 C C . GLU A 1 119 ? 26.032 12.783 28.500 1.00 35.61 181 GLU A C 1
ATOM 921 O O . GLU A 1 119 ? 26.519 13.876 28.189 1.00 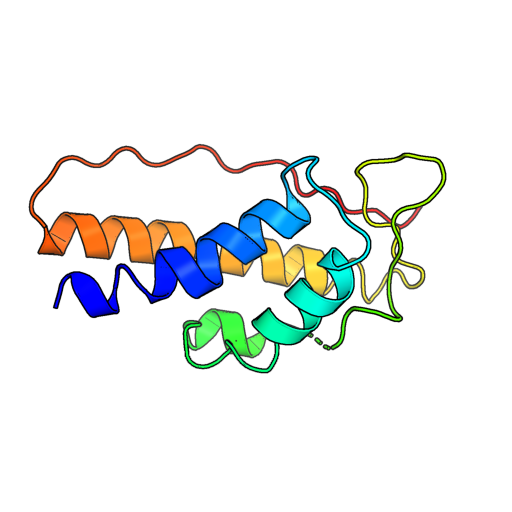35.38 181 GLU A O 1
ATOM 927 N N . ILE A 1 120 ? 24.741 12.475 28.391 1.00 35.44 182 ILE A N 1
ATOM 928 C CA . ILE A 1 120 ? 23.755 13.318 27.734 1.00 35.32 182 ILE A CA 1
ATOM 929 C C . ILE A 1 120 ? 23.336 14.486 28.622 1.00 34.92 182 ILE A C 1
ATOM 930 O O . ILE A 1 120 ? 22.856 14.286 29.735 1.00 34.94 182 ILE A O 1
ATOM 935 N N . SER A 1 121 ? 23.524 15.702 28.129 1.00 34.60 183 SER A N 1
ATOM 936 C CA . SER A 1 121 ? 22.879 16.858 28.723 1.00 34.38 183 SER A CA 1
ATOM 937 C C . SER A 1 121 ? 21.977 17.451 27.649 1.00 34.34 183 SER A C 1
ATOM 938 O O . SER A 1 121 ? 22.435 18.232 26.809 1.00 34.35 183 SER A O 1
ATOM 941 N N . LEU A 1 122 ? 20.708 17.047 27.642 1.00 33.99 184 LEU A N 1
ATOM 942 C CA . LEU A 1 122 ? 19.771 17.555 26.624 1.00 34.66 184 LEU A CA 1
ATOM 943 C C . LEU A 1 122 ? 19.168 18.885 27.042 1.00 35.03 184 LEU A C 1
ATOM 944 O O . LEU A 1 122 ? 18.526 18.972 28.098 1.00 35.23 184 LEU A O 1
ATOM 949 N N . PRO A 1 123 ? 19.377 19.927 26.211 1.00 35.34 185 PRO A N 1
ATOM 950 C CA . PRO A 1 123 ? 18.963 21.290 26.524 1.00 35.25 185 PRO A CA 1
ATOM 951 C C . PRO A 1 123 ? 17.457 21.394 26.489 1.00 36.46 185 PRO A C 1
ATOM 952 O O . PRO A 1 123 ? 16.819 20.587 25.839 1.00 36.58 185 PRO A O 1
ATOM 956 N N . GLU A 1 124 ? 16.894 22.369 27.193 1.00 38.30 186 GLU A N 1
ATOM 957 C CA . GLU A 1 124 ? 15.455 22.653 27.176 1.00 40.41 186 GLU A CA 1
ATOM 958 C C . GLU A 1 124 ? 15.110 23.400 25.882 1.00 39.60 186 GLU A C 1
ATOM 959 O O . GLU A 1 124 ? 15.922 24.121 25.362 1.00 39.34 186 GLU A O 1
ATOM 965 N N . LYS A 1 125 ? 13.909 23.211 25.357 1.00 40.54 187 LYS A N 1
ATOM 966 C CA . LYS A 1 125 ? 13.546 23.858 24.100 1.00 40.93 187 LYS A CA 1
ATOM 967 C C . LYS A 1 125 ? 13.371 25.361 24.308 1.00 41.65 187 LYS A C 1
ATOM 968 O O . LYS A 1 125 ? 12.652 25.755 25.228 1.00 40.44 187 LYS A O 1
ATOM 974 N N . PRO A 1 126 ? 13.976 26.206 23.439 1.00 42.00 188 PRO A N 1
ATOM 975 C CA . PRO A 1 126 ? 13.733 27.635 23.673 1.00 43.00 188 PRO A CA 1
ATOM 976 C C . PRO A 1 126 ? 12.410 28.127 23.062 1.00 44.22 188 PRO A C 1
ATOM 977 O O . PRO A 1 126 ? 11.783 27.408 22.249 1.00 45.35 188 PRO A O 1
ATOM 981 N N . ASP A 1 127 ? 11.998 29.336 23.449 1.00 43.19 189 ASP A N 1
ATOM 982 C CA . ASP A 1 127 ? 10.912 30.042 22.792 1.00 43.55 189 ASP A CA 1
ATOM 983 C C . ASP A 1 127 ? 11.444 30.542 21.459 1.00 42.21 189 ASP A C 1
ATOM 984 O O . ASP A 1 127 ? 12.517 31.102 21.407 1.00 42.96 189 ASP A O 1
ATOM 989 N N . TRP A 1 128 ? 10.679 30.356 20.390 1.00 41.99 190 TRP A N 1
ATOM 990 C CA . TRP A 1 128 ? 11.065 30.888 19.078 1.00 41.10 190 TRP A CA 1
ATOM 991 C C . TRP A 1 128 ? 10.767 32.394 19.063 1.00 41.08 190 TRP A C 1
ATOM 992 O O . TRP A 1 128 ? 9.689 32.824 19.512 1.00 42.11 190 TRP A O 1
ATOM 1003 N N . LEU A 1 129 ? 11.713 33.188 18.605 1.00 38.77 191 LEU A N 1
ATOM 1004 C CA . LEU A 1 129 ? 11.535 34.651 18.607 1.00 38.68 191 LEU A CA 1
ATOM 1005 C C . LEU A 1 129 ? 10.875 35.078 17.270 1.00 38.59 191 LEU A C 1
ATOM 1006 O O . LEU A 1 129 ? 11.503 35.731 16.423 1.00 38.92 191 LEU A O 1
ATOM 1011 N N . ILE A 1 130 ? 9.627 34.645 17.083 1.00 37.64 192 ILE A N 1
ATOM 1012 C CA . ILE A 1 130 ? 8.918 34.876 15.846 1.00 37.79 192 ILE A CA 1
ATOM 1013 C C . ILE A 1 130 ? 7.502 35.398 16.147 1.00 37.26 192 ILE A C 1
ATOM 1014 O O . ILE A 1 130 ? 6.908 35.056 17.174 1.00 35.90 192 ILE A O 1
ATOM 1019 N N . GLY A 1 131 ? 6.960 36.201 15.239 1.00 36.49 193 GLY A N 1
ATOM 1020 C CA . GLY A 1 131 ? 5.606 36.782 15.430 1.00 34.38 193 GLY A CA 1
ATOM 1021 C C . GLY A 1 131 ? 5.014 37.236 14.120 1.00 33.17 193 GLY A C 1
ATOM 1022 O O . GLY A 1 131 ? 5.723 37.352 13.128 1.00 31.08 193 GLY A O 1
ATOM 1023 N N . TYR A 1 132 ? 3.705 37.457 14.083 1.00 32.98 194 TYR A N 1
ATOM 1024 C CA . TYR A 1 132 ? 3.161 38.189 12.956 1.00 34.34 194 TYR A CA 1
ATOM 1025 C C . TYR A 1 132 ? 2.080 39.213 13.349 1.00 35.52 194 TYR A C 1
ATOM 1026 O O . TYR A 1 132 ? 1.751 40.065 12.528 1.00 36.21 194 TYR A O 1
ATOM 1035 N N . LYS A 1 133 ? 1.520 39.133 14.561 1.00 36.69 195 LYS A N 1
ATOM 1036 C CA . LYS A 1 133 ? 0.379 40.017 14.914 1.00 38.54 195 LYS A CA 1
ATOM 1037 C C . LYS A 1 133 ? 0.629 41.094 15.982 1.00 39.32 195 LYS A C 1
ATOM 1038 O O . LYS A 1 133 ? 0.431 40.855 17.190 1.00 41.37 195 LYS A O 1
#

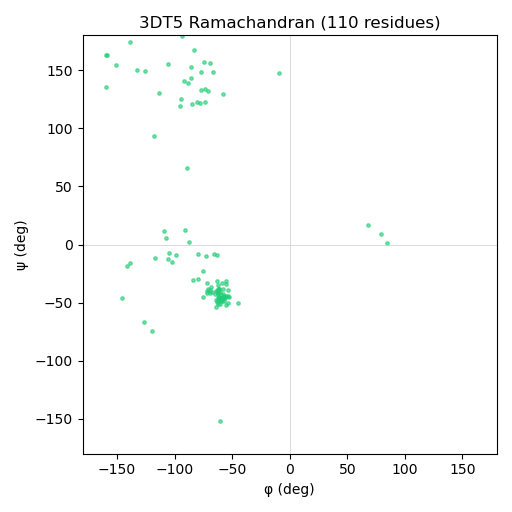InterPro domains:
  IPR054025 Uncharacterized protein AF_0924 [PF22185] (78-194)

Solvent-accessible surface area: 7152 Å² total

Secondary structure (DSSP, 8-state):
-HHHHHHHIIIIIHHHHHHHHSS---TTHHHHHHHHHHTTGGGS-HHHHHH----GGGEE--TT-SSEEESSHHHHHHHHHHHHHHHHHHHHHHHHHHHHH-----PPPPPPP-EE--